Protein AF-A0A212S9G6-F1 (afdb_monomer)

Solvent-accessible surface area (backbone atoms only — not comparable to full-atom values): 3976 Å² total; per-residue (Å²): 111,67,71,62,53,49,52,50,42,53,55,50,52,54,51,50,53,52,53,52,54,54,44,59,69,68,66,48,70,67,62,34,53,57,48,53,54,54,50,49,58,50,54,52,54,47,49,52,64,53,53,61,66,74,58,60,84,77,65,67,62,72,68,67,78,78,111

Nearest PDB structures (foldseek):
  7o40-assembly1_F  TM=6.120E-01  e=6.723E+00  Synechocystis sp. PCC 6803 substr. Kazusa

Organism: Rhodoblastus acidophilus (NCBI:txid1074)

Structure (mmCIF, N/CA/C/O backbone):
data_AF-A0A212S9G6-F1
#
_entry.id   AF-A0A212S9G6-F1
#
loop_
_atom_site.group_PDB
_atom_site.id
_atom_site.type_symbol
_atom_site.label_atom_id
_atom_site.label_alt_id
_atom_site.label_comp_id
_atom_site.label_asym_id
_atom_site.label_entity_id
_atom_site.label_seq_id
_atom_site.pdbx_PDB_ins_code
_atom_site.Cartn_x
_atom_site.Cartn_y
_atom_site.Cartn_z
_atom_site.occupancy
_atom_site.B_iso_or_equiv
_atom_site.auth_seq_id
_atom_site.auth_comp_id
_atom_site.auth_asym_id
_atom_site.auth_atom_id
_atom_site.pdbx_PDB_model_num
ATOM 1 N N . MET A 1 1 ? 16.318 4.603 -18.844 1.00 59.16 1 MET A N 1
ATOM 2 C CA . MET A 1 1 ? 14.878 4.442 -18.534 1.00 59.16 1 MET A CA 1
ATOM 3 C C . MET A 1 1 ? 14.705 3.607 -17.262 1.00 59.16 1 MET A C 1
ATOM 5 O O . MET A 1 1 ? 14.208 4.165 -16.295 1.00 59.16 1 MET A O 1
ATOM 9 N N . ALA A 1 2 ? 15.243 2.382 -17.221 1.00 69.94 2 ALA A N 1
ATOM 10 C CA . ALA A 1 2 ? 15.436 1.497 -16.054 1.00 69.94 2 ALA A CA 1
ATOM 11 C C . ALA A 1 2 ? 15.628 2.188 -14.682 1.00 69.94 2 ALA A C 1
ATOM 13 O O . ALA A 1 2 ? 14.731 2.197 -13.844 1.00 69.94 2 ALA A O 1
ATOM 14 N N . ARG A 1 3 ? 16.741 2.916 -14.494 1.00 76.38 3 ARG A N 1
ATOM 15 C CA . ARG A 1 3 ? 17.074 3.595 -13.222 1.00 76.38 3 ARG A CA 1
ATOM 16 C C . ARG A 1 3 ? 15.996 4.555 -12.699 1.00 76.38 3 ARG A C 1
ATOM 18 O O . ARG A 1 3 ? 15.775 4.624 -11.496 1.00 76.38 3 ARG A O 1
ATOM 25 N N . LYS A 1 4 ? 15.324 5.290 -13.592 1.00 80.19 4 LYS A N 1
ATOM 26 C CA . LYS A 1 4 ? 14.255 6.227 -13.212 1.00 80.19 4 LYS A CA 1
ATOM 27 C C . LYS A 1 4 ? 12.981 5.476 -12.813 1.00 80.19 4 LYS A C 1
ATOM 29 O O . LYS A 1 4 ? 12.283 5.918 -11.911 1.00 80.19 4 LYS A O 1
ATOM 34 N N . ALA A 1 5 ? 12.690 4.346 -13.461 1.00 79.25 5 ALA A N 1
ATOM 35 C CA . ALA A 1 5 ? 11.576 3.480 -13.084 1.00 79.25 5 ALA A CA 1
ATOM 36 C C . ALA A 1 5 ? 11.807 2.841 -11.705 1.00 79.25 5 ALA A C 1
ATOM 38 O O . ALA A 1 5 ? 10.901 2.861 -10.877 1.00 79.25 5 ALA A O 1
ATOM 39 N N . LEU A 1 6 ? 13.032 2.382 -11.424 1.00 80.56 6 LEU A N 1
ATOM 40 C CA . LEU A 1 6 ? 13.416 1.838 -10.119 1.00 80.56 6 LEU A CA 1
ATOM 41 C C . LEU A 1 6 ? 13.305 2.886 -8.996 1.00 80.56 6 LEU A C 1
ATOM 43 O O . LEU A 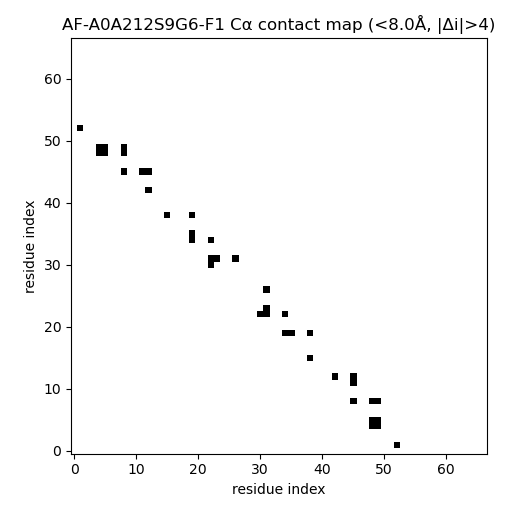1 6 ? 12.747 2.611 -7.936 1.00 80.56 6 LEU A O 1
ATOM 47 N N . GLU A 1 7 ? 13.781 4.110 -9.240 1.00 85.94 7 GLU A N 1
ATOM 48 C CA . GLU A 1 7 ? 13.665 5.227 -8.292 1.00 85.94 7 GLU A CA 1
ATOM 49 C C . GLU A 1 7 ? 12.196 5.578 -7.999 1.00 85.94 7 GLU A C 1
ATOM 51 O O . GLU A 1 7 ? 11.796 5.704 -6.840 1.00 85.94 7 GLU A O 1
ATOM 56 N N . LEU A 1 8 ? 11.364 5.667 -9.043 1.00 85.88 8 LEU A N 1
ATOM 57 C CA . LEU A 1 8 ? 9.930 5.921 -8.902 1.00 85.88 8 LEU A CA 1
ATOM 58 C C . LEU A 1 8 ? 9.204 4.779 -8.176 1.00 85.88 8 LEU A C 1
ATOM 60 O O . LEU A 1 8 ? 8.319 5.056 -7.366 1.00 85.88 8 LEU A O 1
ATOM 64 N N . ALA A 1 9 ? 9.593 3.522 -8.411 1.00 85.94 9 ALA A N 1
ATOM 65 C CA . ALA A 1 9 ? 9.043 2.367 -7.706 1.00 85.94 9 ALA A CA 1
ATOM 66 C C . ALA A 1 9 ? 9.371 2.410 -6.204 1.00 85.94 9 ALA A C 1
ATOM 68 O O . ALA A 1 9 ? 8.491 2.166 -5.378 1.00 85.94 9 ALA A O 1
ATOM 69 N N . GLY A 1 10 ? 10.596 2.808 -5.838 1.00 85.88 10 GLY A N 1
ATOM 70 C CA . GLY A 1 10 ? 10.985 3.015 -4.440 1.00 85.88 10 GLY A CA 1
ATOM 71 C C . GLY A 1 10 ? 10.171 4.118 -3.752 1.00 85.88 10 GLY A C 1
ATOM 72 O O . GLY A 1 10 ? 9.666 3.921 -2.646 1.00 85.88 10 GLY A O 1
ATOM 73 N N . ILE A 1 11 ? 9.968 5.256 -4.427 1.00 89.75 11 ILE A N 1
ATOM 74 C CA . ILE A 1 11 ? 9.123 6.353 -3.919 1.00 89.75 11 ILE A CA 1
ATOM 75 C C . ILE A 1 11 ? 7.669 5.889 -3.746 1.00 89.75 11 ILE A C 1
ATOM 77 O O . ILE A 1 11 ? 7.032 6.209 -2.739 1.00 89.75 11 ILE A O 1
ATOM 81 N N . ALA A 1 12 ? 7.135 5.136 -4.710 1.00 88.56 12 ALA A N 1
ATOM 82 C CA . ALA A 1 12 ? 5.776 4.609 -4.648 1.00 88.56 12 ALA A CA 1
ATOM 83 C C . ALA A 1 12 ? 5.596 3.621 -3.484 1.00 88.56 12 ALA A C 1
ATOM 85 O O . ALA A 1 12 ? 4.618 3.735 -2.746 1.00 88.56 12 ALA A O 1
ATOM 86 N N . ALA A 1 13 ? 6.560 2.721 -3.260 1.00 88.31 13 ALA A N 1
ATOM 87 C CA . ALA A 1 13 ? 6.539 1.783 -2.139 1.00 88.31 13 ALA A CA 1
ATOM 88 C C . ALA A 1 13 ? 6.554 2.502 -0.778 1.00 88.31 13 ALA A C 1
ATOM 90 O O . ALA A 1 13 ? 5.783 2.154 0.115 1.00 88.31 13 ALA A O 1
ATOM 91 N N . ALA A 1 14 ? 7.368 3.554 -0.631 1.00 89.62 14 ALA A N 1
ATOM 92 C CA . ALA A 1 14 ? 7.402 4.352 0.596 1.00 89.62 14 ALA A CA 1
ATOM 93 C C . ALA A 1 14 ? 6.051 5.034 0.880 1.00 89.62 14 ALA A C 1
ATOM 95 O O . ALA A 1 14 ? 5.541 4.961 1.997 1.00 89.62 14 ALA A O 1
ATOM 96 N N . LYS A 1 15 ? 5.431 5.643 -0.142 1.00 91.38 15 LYS A N 1
ATOM 97 C CA . LYS A 1 15 ? 4.101 6.264 -0.010 1.00 91.38 15 LYS A CA 1
ATOM 98 C C . LYS A 1 15 ? 3.016 5.247 0.341 1.00 91.38 15 LYS A C 1
ATOM 100 O O . LYS A 1 15 ? 2.138 5.546 1.146 1.00 91.38 15 LYS A O 1
ATOM 105 N N . LEU A 1 16 ? 3.089 4.052 -0.240 1.00 91.38 16 LEU A N 1
ATOM 106 C CA . LEU A 1 16 ? 2.159 2.965 0.043 1.00 91.38 16 LEU A CA 1
ATOM 107 C C . LEU A 1 16 ? 2.231 2.522 1.510 1.00 91.38 16 LEU A C 1
ATOM 109 O O . LEU A 1 16 ? 1.199 2.315 2.145 1.00 91.38 16 LEU A O 1
ATOM 113 N N . GLN A 1 17 ? 3.440 2.446 2.070 1.00 89.38 17 GLN A N 1
ATOM 114 C CA . GLN A 1 17 ? 3.629 2.126 3.483 1.00 89.38 17 GLN A CA 1
ATOM 115 C C . GL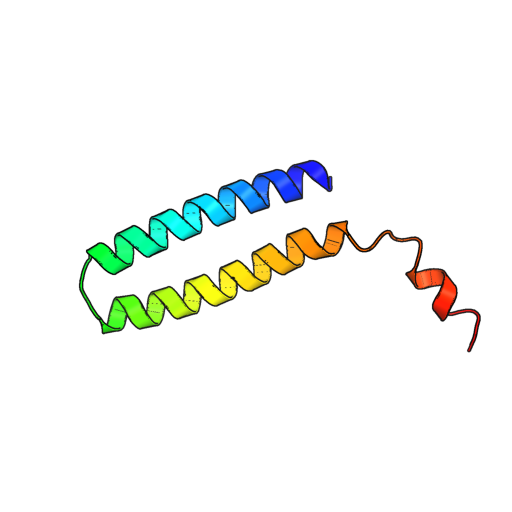N A 1 17 ? 3.052 3.209 4.407 1.00 89.38 17 GLN A C 1
ATOM 117 O O . GLN A 1 17 ? 2.445 2.881 5.427 1.00 89.38 17 GLN A O 1
ATOM 122 N N . THR A 1 18 ? 3.193 4.490 4.054 1.00 91.00 18 THR A N 1
ATOM 123 C CA . THR A 1 18 ? 2.551 5.589 4.793 1.00 91.00 18 THR A CA 1
ATOM 124 C C . THR A 1 18 ? 1.029 5.451 4.782 1.00 91.00 18 THR A C 1
ATOM 126 O O . THR A 1 18 ? 0.418 5.476 5.848 1.00 91.00 18 THR A O 1
ATOM 129 N N . ALA A 1 19 ? 0.428 5.211 3.613 1.00 87.81 19 ALA A N 1
ATOM 130 C CA . ALA A 1 19 ? -1.021 5.049 3.488 1.00 87.81 19 ALA A CA 1
ATOM 131 C C . ALA A 1 19 ? -1.550 3.843 4.291 1.00 87.81 19 ALA A C 1
ATOM 133 O O . ALA A 1 19 ? -2.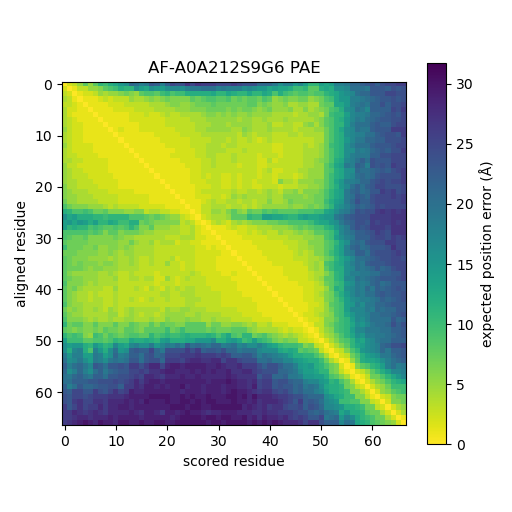593 3.941 4.937 1.00 87.81 19 ALA A O 1
ATOM 134 N N . LYS A 1 20 ? -0.806 2.724 4.324 1.00 89.00 20 LYS A N 1
ATOM 135 C CA . LYS A 1 20 ? -1.110 1.576 5.200 1.00 89.00 20 LYS A CA 1
ATOM 136 C C . LYS A 1 20 ? -1.208 1.991 6.666 1.00 89.00 20 LYS A C 1
ATOM 138 O O . LYS A 1 20 ? -2.176 1.644 7.338 1.00 89.00 20 LYS A O 1
ATOM 143 N N . ASN A 1 21 ? -0.223 2.742 7.150 1.00 90.19 21 ASN A N 1
ATOM 144 C CA . ASN A 1 21 ? -0.175 3.168 8.546 1.00 90.19 21 ASN A CA 1
ATOM 145 C C . ASN A 1 21 ? -1.329 4.126 8.891 1.00 90.19 21 ASN A C 1
ATOM 147 O O . ASN A 1 21 ? -1.935 3.986 9.951 1.00 90.19 21 ASN A O 1
ATOM 151 N N . GLU A 1 22 ? -1.651 5.065 7.997 1.00 88.06 22 GLU A N 1
ATOM 152 C CA . GLU A 1 22 ? -2.757 6.015 8.177 1.00 88.06 22 GLU A CA 1
ATOM 153 C C . GLU A 1 22 ? -4.115 5.309 8.244 1.00 88.06 22 GLU A C 1
ATOM 155 O O . GLU A 1 22 ? -4.935 5.625 9.105 1.00 88.06 22 GLU A O 1
ATOM 160 N N . ILE A 1 23 ? -4.339 4.30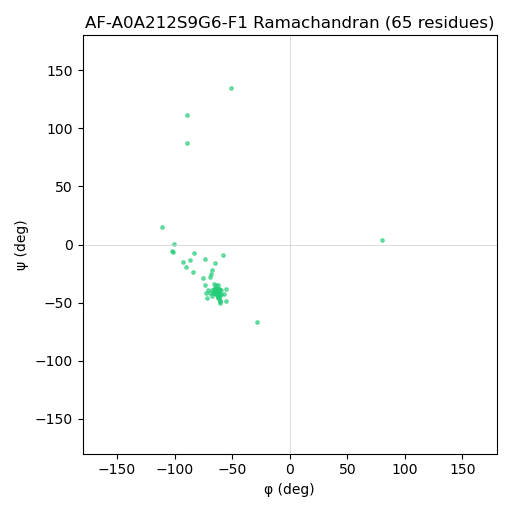9 7.387 1.00 88.44 23 ILE A N 1
ATOM 161 C CA . ILE A 1 23 ? -5.597 3.556 7.377 1.00 88.44 23 ILE A CA 1
ATOM 162 C C . ILE A 1 23 ? -5.737 2.679 8.622 1.00 88.44 23 ILE A C 1
AT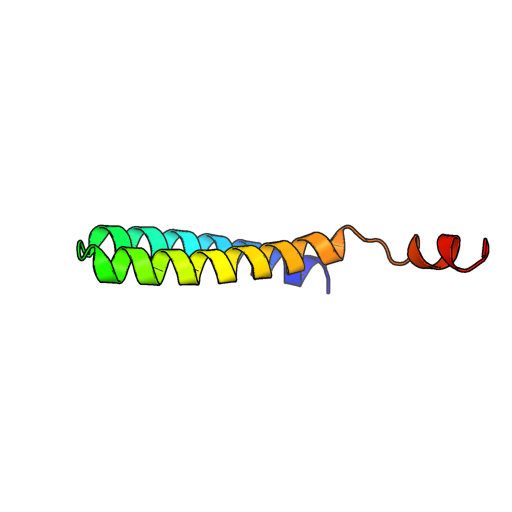OM 164 O O . ILE A 1 23 ? -6.806 2.656 9.228 1.00 88.44 23 ILE A O 1
ATOM 168 N N . ILE A 1 24 ? -4.665 2.011 9.056 1.00 87.25 24 ILE A N 1
ATOM 169 C CA . ILE A 1 24 ? -4.678 1.255 10.318 1.00 87.25 24 ILE A CA 1
ATOM 170 C C . ILE A 1 24 ? -4.994 2.188 11.497 1.00 87.25 24 ILE A C 1
ATOM 172 O O . ILE A 1 24 ? -5.766 1.820 12.380 1.00 87.25 24 ILE A O 1
ATOM 176 N N . ALA A 1 25 ? -4.450 3.409 11.493 1.00 87.88 25 ALA A N 1
ATOM 177 C CA . ALA A 1 25 ? -4.721 4.405 12.526 1.00 87.88 25 ALA A CA 1
ATOM 178 C C . ALA A 1 25 ? -6.166 4.945 12.503 1.00 87.88 25 ALA A C 1
ATOM 180 O O . ALA A 1 25 ? -6.659 5.365 13.549 1.00 87.88 25 ALA A O 1
ATOM 181 N N . ALA A 1 26 ? -6.857 4.915 11.357 1.00 84.88 26 ALA A N 1
ATOM 182 C CA . ALA A 1 26 ? -8.256 5.341 11.243 1.00 84.88 26 ALA A CA 1
ATOM 183 C C . ALA A 1 26 ? -9.237 4.408 11.986 1.00 84.88 26 ALA A C 1
ATOM 185 O O . ALA A 1 26 ? -10.324 4.842 12.361 1.00 84.88 26 ALA A O 1
ATOM 186 N N . GLY A 1 27 ? -8.841 3.156 12.247 1.00 86.19 27 GLY A N 1
ATOM 187 C CA . GLY A 1 27 ? -9.476 2.289 13.245 1.00 86.19 27 GLY A CA 1
ATOM 188 C C . GLY A 1 27 ? -10.775 1.586 12.838 1.00 86.19 27 GLY A C 1
ATOM 189 O O . GLY A 1 27 ? -11.343 0.896 13.681 1.00 86.19 27 GLY A O 1
ATOM 190 N N . ASP A 1 28 ? -11.239 1.711 11.591 1.00 90.31 28 ASP A N 1
ATOM 191 C CA . ASP A 1 28 ? -12.394 0.955 11.084 1.00 90.31 28 ASP A CA 1
ATOM 192 C C . ASP A 1 28 ? -11.961 -0.396 10.474 1.00 90.31 28 ASP A C 1
ATOM 194 O O . ASP A 1 28 ? -11.309 -0.405 9.425 1.00 90.31 28 ASP A O 1
ATOM 198 N N . PRO A 1 29 ? -12.294 -1.550 11.085 1.00 87.06 29 PRO A N 1
ATOM 199 C CA . PRO A 1 29 ? -11.764 -2.847 10.660 1.00 87.06 29 PRO A CA 1
ATOM 200 C C . PRO A 1 29 ? -12.146 -3.260 9.232 1.00 87.06 29 PRO A C 1
ATOM 202 O O . PRO A 1 29 ? -11.337 -3.886 8.544 1.00 87.06 29 PRO A O 1
ATOM 205 N N . GLU A 1 30 ? -13.353 -2.916 8.774 1.00 85.25 30 GLU A N 1
ATOM 206 C CA . GLU A 1 30 ? -13.833 -3.277 7.434 1.00 85.25 30 GLU A CA 1
ATOM 207 C C . GLU A 1 30 ? -13.108 -2.462 6.353 1.00 85.25 30 GLU A C 1
ATOM 209 O O . GLU A 1 30 ? -12.566 -3.029 5.399 1.00 85.25 30 GLU A O 1
ATOM 214 N N . THR A 1 31 ? -12.984 -1.146 6.560 1.00 84.44 31 THR A N 1
ATOM 215 C CA . THR A 1 31 ? -12.200 -0.258 5.689 1.00 84.44 31 THR A CA 1
ATOM 216 C C . THR A 1 31 ? -10.723 -0.646 5.677 1.00 84.44 31 THR A C 1
ATOM 218 O O . THR A 1 31 ? -10.103 -0.649 4.612 1.00 84.44 31 THR A O 1
ATOM 221 N N . ILE A 1 32 ? -10.154 -1.018 6.832 1.00 90.00 32 ILE A N 1
ATOM 222 C CA . ILE A 1 32 ? -8.770 -1.501 6.925 1.00 90.00 32 ILE A CA 1
ATOM 223 C C . ILE A 1 32 ? -8.586 -2.759 6.073 1.00 90.00 32 ILE A C 1
ATOM 225 O O . ILE A 1 32 ? -7.649 -2.809 5.278 1.00 90.00 32 ILE A O 1
ATOM 229 N N . SER A 1 33 ? -9.473 -3.752 6.195 1.00 87.81 33 SER A N 1
ATOM 230 C CA . SER A 1 33 ? -9.363 -4.994 5.422 1.00 87.81 33 SER A CA 1
ATOM 231 C C . SER A 1 33 ? -9.422 -4.728 3.917 1.00 87.81 33 SER A C 1
ATOM 233 O O . SER A 1 33 ? -8.531 -5.154 3.183 1.00 87.81 33 SER A O 1
ATOM 235 N N . TRP A 1 34 ? -10.422 -3.966 3.463 1.00 89.06 34 TRP A N 1
ATOM 236 C CA . TRP A 1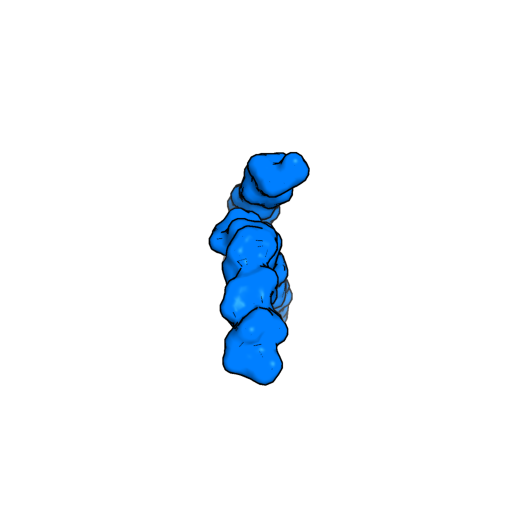 34 ? -10.576 -3.614 2.049 1.00 89.06 34 TRP A CA 1
ATOM 237 C C . TRP A 1 34 ? -9.359 -2.852 1.501 1.00 89.06 34 TRP A C 1
ATOM 239 O O . TRP A 1 34 ? -8.883 -3.121 0.395 1.00 89.06 34 TRP A O 1
ATOM 249 N N . ALA A 1 35 ? -8.826 -1.908 2.277 1.00 89.44 35 ALA A N 1
ATOM 250 C CA . ALA A 1 35 ? -7.687 -1.108 1.856 1.00 89.44 35 ALA A CA 1
ATOM 251 C C . ALA A 1 35 ? -6.383 -1.914 1.808 1.00 89.44 35 ALA A C 1
ATOM 253 O O . ALA A 1 35 ? -5.585 -1.732 0.888 1.00 89.44 35 ALA A O 1
ATOM 254 N N . LEU A 1 36 ? -6.162 -2.819 2.768 1.00 88.50 36 LEU A N 1
ATOM 255 C CA . LEU A 1 36 ? -4.993 -3.698 2.774 1.00 88.50 36 LEU A CA 1
ATOM 256 C C . LEU A 1 36 ? -4.964 -4.615 1.545 1.00 88.50 36 LEU A C 1
ATOM 258 O O . LEU A 1 36 ? -3.889 -4.793 0.966 1.00 88.50 36 LEU A O 1
ATOM 262 N N . ASP A 1 37 ? -6.120 -5.118 1.104 1.00 91.12 37 ASP A N 1
ATOM 263 C CA . ASP A 1 37 ? -6.226 -5.901 -0.132 1.00 91.12 37 ASP A CA 1
ATOM 264 C C . ASP A 1 37 ? -5.816 -5.068 -1.353 1.00 91.12 37 ASP A C 1
ATOM 266 O O . ASP A 1 37 ? -4.972 -5.491 -2.146 1.00 91.12 37 ASP A O 1
ATOM 270 N N . ARG A 1 38 ? -6.308 -3.825 -1.455 1.00 88.31 38 ARG A N 1
ATOM 271 C CA . ARG A 1 38 ? -5.920 -2.904 -2.536 1.00 88.31 38 ARG A CA 1
ATOM 272 C C . ARG A 1 38 ? 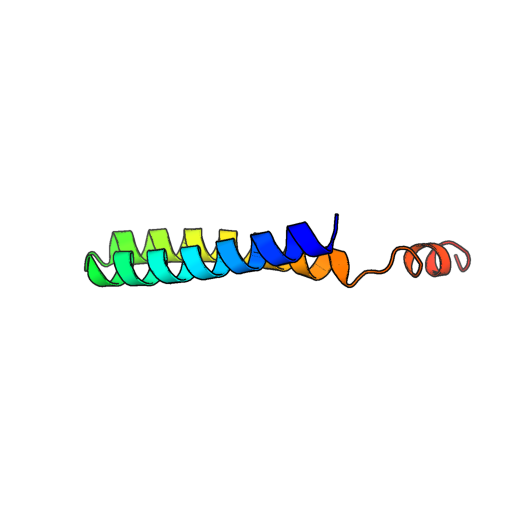-4.434 -2.570 -2.520 1.00 88.31 38 ARG A C 1
ATOM 274 O O . ARG A 1 38 ? -3.803 -2.494 -3.572 1.00 88.31 38 ARG A O 1
ATOM 281 N N . PHE A 1 39 ? -3.845 -2.391 -1.342 1.00 91.19 39 PHE A N 1
ATOM 282 C CA . PHE A 1 39 ? -2.413 -2.140 -1.244 1.00 91.19 39 PHE A CA 1
ATOM 283 C C . PHE A 1 39 ? -1.575 -3.339 -1.686 1.00 91.19 39 PHE A C 1
ATOM 285 O O . PHE A 1 39 ? -0.515 -3.145 -2.278 1.00 91.19 39 PHE A O 1
ATOM 292 N N . ARG A 1 40 ? -2.048 -4.565 -1.450 1.00 89.50 40 ARG A N 1
ATOM 293 C CA . ARG A 1 40 ? -1.362 -5.780 -1.897 1.00 89.50 40 ARG A CA 1
ATOM 294 C C . ARG A 1 40 ? -1.286 -5.869 -3.422 1.00 89.50 40 ARG A C 1
ATOM 296 O O . ARG A 1 40 ? -0.211 -6.153 -3.946 1.00 89.50 40 ARG A O 1
ATOM 303 N N . GLU A 1 41 ? -2.378 -5.542 -4.117 1.00 89.94 41 GLU A N 1
ATOM 304 C CA . GLU A 1 41 ? -2.414 -5.459 -5.587 1.00 89.94 41 GLU A CA 1
ATOM 305 C C . GLU A 1 41 ? -1.359 -4.459 -6.108 1.00 89.94 41 GLU A C 1
ATOM 307 O O . GLU A 1 41 ? -0.618 -4.738 -7.054 1.00 89.94 41 GLU A O 1
ATOM 312 N N . VAL A 1 42 ? -1.221 -3.304 -5.445 1.00 88.75 42 VAL A N 1
ATOM 313 C CA . VAL A 1 42 ? -0.219 -2.285 -5.801 1.00 88.75 42 VAL A CA 1
ATOM 314 C C . VAL A 1 42 ? 1.214 -2.759 -5.532 1.00 88.75 42 VAL A C 1
ATOM 316 O O . VAL A 1 42 ? 2.096 -2.516 -6.356 1.00 88.75 42 VAL A O 1
ATOM 319 N N . GLU A 1 43 ? 1.470 -3.473 -4.433 1.00 87.56 43 GLU A N 1
ATOM 320 C CA . GLU A 1 43 ? 2.794 -4.054 -4.148 1.00 87.56 43 GLU A CA 1
ATOM 321 C C . GLU A 1 43 ? 3.212 -5.110 -5.176 1.00 87.56 43 GLU A C 1
ATOM 323 O O . GLU A 1 43 ? 4.396 -5.237 -5.493 1.00 87.56 43 GLU A O 1
ATOM 328 N N . GLU A 1 44 ? 2.266 -5.890 -5.693 1.00 88.81 44 GLU A N 1
ATOM 329 C CA . GLU A 1 44 ? 2.526 -6.860 -6.760 1.00 88.81 44 GLU A CA 1
ATOM 330 C C . GLU A 1 44 ? 2.883 -6.164 -8.076 1.00 88.81 44 GLU A C 1
ATOM 332 O O . GLU A 1 44 ? 3.890 -6.515 -8.695 1.00 88.81 44 GLU A O 1
ATOM 337 N N . MET A 1 45 ? 2.151 -5.109 -8.448 1.00 85.56 45 MET A N 1
ATOM 338 C CA . MET A 1 45 ? 2.483 -4.293 -9.622 1.00 85.56 45 MET A CA 1
ATOM 339 C C . MET A 1 45 ? 3.868 -3.644 -9.500 1.00 85.56 45 MET A C 1
ATOM 341 O O . MET A 1 45 ? 4.660 -3.697 -10.443 1.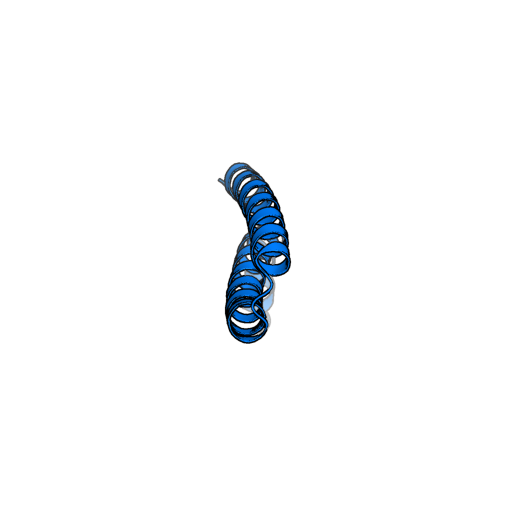00 85.56 45 MET A O 1
ATOM 345 N N . LEU A 1 46 ? 4.201 -3.082 -8.332 1.00 84.50 46 LEU A N 1
ATOM 346 C CA . LEU A 1 46 ? 5.517 -2.483 -8.088 1.00 84.50 46 LEU A CA 1
ATOM 347 C C . LEU A 1 46 ? 6.646 -3.518 -8.171 1.00 84.50 46 LEU A C 1
ATOM 349 O O . LEU A 1 46 ? 7.685 -3.233 -8.763 1.00 84.50 46 LEU A O 1
ATOM 353 N N . ARG A 1 47 ? 6.441 -4.735 -7.649 1.00 81.81 47 ARG A N 1
ATOM 354 C CA . ARG A 1 47 ? 7.407 -5.837 -7.799 1.00 81.81 47 ARG A CA 1
ATOM 355 C C . ARG A 1 47 ? 7.602 -6.244 -9.257 1.00 81.81 47 ARG A C 1
ATOM 357 O O . ARG A 1 47 ? 8.737 -6.490 -9.649 1.00 81.81 47 ARG A O 1
ATOM 364 N N . GLY A 1 48 ? 6.539 -6.252 -10.062 1.00 80.44 48 GLY A N 1
ATOM 365 C CA . GLY A 1 48 ? 6.632 -6.499 -11.504 1.00 80.44 48 GLY A CA 1
ATOM 366 C C . GLY A 1 48 ? 7.486 -5.460 -12.240 1.00 80.44 48 GLY A C 1
ATOM 367 O O . GLY A 1 48 ? 8.280 -5.826 -13.102 1.00 80.44 48 GLY A O 1
ATOM 368 N N . VAL A 1 49 ? 7.386 -4.180 -11.859 1.00 74.88 49 VAL A N 1
ATOM 369 C CA . VAL A 1 49 ? 8.211 -3.093 -12.426 1.00 74.88 49 VAL A CA 1
ATOM 370 C C . VAL A 1 49 ? 9.692 -3.259 -12.074 1.00 74.88 49 VAL A C 1
ATOM 372 O O . VAL A 1 49 ? 10.545 -2.992 -12.914 1.00 74.88 49 VAL A O 1
ATOM 375 N N . VAL A 1 50 ? 9.999 -3.711 -10.855 1.00 67.38 50 VAL A N 1
ATOM 376 C CA . VAL A 1 50 ? 11.381 -3.960 -10.406 1.00 67.38 50 VAL A CA 1
ATOM 377 C C . VAL A 1 50 ? 11.963 -5.218 -11.063 1.00 67.38 50 VAL A C 1
ATOM 379 O O . VAL A 1 50 ? 13.103 -5.199 -11.511 1.00 67.38 50 VAL A O 1
ATOM 382 N N . ALA A 1 51 ? 11.179 -6.294 -11.180 1.00 66.38 51 ALA A N 1
ATOM 383 C CA . ALA A 1 51 ? 11.627 -7.564 -11.757 1.00 66.38 51 ALA A CA 1
ATOM 384 C C . ALA A 1 51 ? 11.889 -7.496 -13.275 1.00 66.38 51 ALA A C 1
ATOM 386 O O . ALA A 1 51 ? 12.739 -8.227 -13.783 1.00 66.38 51 ALA A O 1
ATOM 387 N N . TYR A 1 52 ? 11.203 -6.602 -13.998 1.00 54.75 52 TYR A N 1
ATOM 388 C CA . TYR A 1 52 ? 11.425 -6.382 -15.434 1.00 54.75 52 TYR A CA 1
ATOM 389 C C . TYR A 1 52 ? 12.815 -5.808 -15.765 1.00 54.75 52 TYR A C 1
ATOM 391 O O . TYR A 1 52 ? 13.223 -5.855 -16.922 1.00 54.75 52 TYR A O 1
ATOM 399 N N . ASP A 1 53 ? 13.539 -5.270 -14.778 1.00 53.28 53 ASP A N 1
ATOM 400 C CA . ASP A 1 53 ? 14.891 -4.720 -14.959 1.00 53.28 53 ASP A CA 1
ATOM 401 C C . ASP A 1 53 ? 15.994 -5.781 -14.735 1.00 53.28 53 ASP A C 1
ATOM 403 O O . ASP A 1 53 ? 17.105 -5.625 -15.234 1.00 53.28 53 ASP A O 1
ATOM 407 N N . ASP A 1 54 ? 15.679 -6.892 -14.051 1.00 46.38 54 ASP A N 1
ATOM 408 C CA . ASP A 1 54 ? 16.605 -8.021 -13.821 1.00 46.38 54 ASP A CA 1
ATOM 409 C C . ASP A 1 54 ? 16.603 -9.048 -14.966 1.00 46.38 54 ASP A C 1
ATOM 411 O O . ASP A 1 54 ? 17.505 -9.880 -15.070 1.00 46.38 54 ASP A O 1
ATOM 415 N N . THR A 1 55 ? 15.622 -8.991 -15.873 1.00 48.69 55 THR A N 1
ATOM 416 C CA . THR A 1 55 ? 15.645 -9.798 -17.102 1.00 48.69 55 THR A CA 1
ATOM 417 C C . THR A 1 55 ? 16.364 -9.012 -18.191 1.00 48.69 55 THR A C 1
ATOM 419 O O . THR A 1 55 ? 15.764 -8.268 -18.966 1.00 48.69 55 THR A O 1
ATOM 422 N N . SER A 1 56 ? 17.689 -9.156 -18.242 1.00 45.09 56 SER A N 1
ATOM 423 C CA . SER A 1 56 ? 18.482 -8.665 -19.371 1.00 45.09 56 SER A CA 1
ATOM 424 C C . SER A 1 56 ? 17.880 -9.180 -20.695 1.00 45.09 56 SER A C 1
ATOM 426 O O . SER A 1 56 ? 17.618 -10.379 -20.804 1.00 45.09 56 SER A O 1
ATOM 428 N N . PRO A 1 57 ? 17.716 -8.338 -21.737 1.00 47.84 57 PRO A N 1
ATOM 429 C CA . PRO A 1 57 ? 17.180 -8.753 -23.042 1.00 47.84 57 PRO A CA 1
ATOM 430 C C . PRO A 1 57 ? 17.961 -9.883 -23.740 1.00 47.84 57 PRO A C 1
ATOM 432 O O . PRO A 1 57 ? 17.510 -10.397 -24.756 1.00 47.84 57 PRO A O 1
ATOM 435 N N . GLY A 1 58 ? 19.133 -10.262 -23.221 1.00 48.38 58 GLY A N 1
ATOM 436 C CA . GLY A 1 58 ? 20.031 -11.251 -23.815 1.00 48.38 58 GLY A CA 1
ATOM 437 C C . GLY A 1 58 ? 19.720 -12.723 -23.517 1.00 48.38 58 GLY A C 1
ATOM 438 O O . GLY A 1 58 ? 20.367 -13.578 -24.108 1.00 48.38 58 GLY A O 1
ATOM 439 N N . GLU A 1 59 ? 18.765 -13.061 -22.642 1.00 44.03 59 GLU A N 1
ATOM 440 C CA . GLU A 1 59 ? 18.464 -14.478 -22.326 1.00 44.03 59 GLU A CA 1
ATOM 441 C C . GLU A 1 59 ? 17.219 -15.046 -23.024 1.00 44.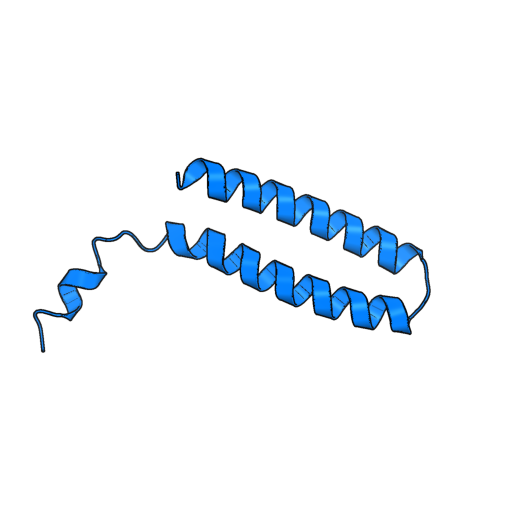03 59 GLU A C 1
ATOM 443 O O . GLU A 1 59 ? 16.973 -16.252 -22.963 1.00 44.03 59 GLU A O 1
ATOM 448 N N . VAL A 1 60 ? 16.447 -14.218 -23.734 1.00 51.06 60 VAL A N 1
ATOM 449 C CA . VAL A 1 60 ? 15.262 -14.691 -24.473 1.00 51.06 60 VAL A CA 1
ATOM 450 C C . VAL A 1 60 ? 15.599 -15.245 -25.861 1.00 51.06 60 VAL A C 1
ATOM 452 O O . VAL A 1 60 ? 14.877 -16.113 -26.345 1.00 51.06 60 VAL A O 1
ATOM 455 N N . GLU A 1 61 ? 16.719 -14.846 -26.473 1.00 45.41 61 GLU A N 1
ATOM 456 C CA . GLU A 1 61 ? 17.144 -15.394 -27.775 1.00 45.41 61 GLU A CA 1
ATOM 457 C C . GLU A 1 61 ? 17.738 -16.810 -27.672 1.00 45.41 61 GLU A C 1
ATOM 459 O O . GLU A 1 61 ? 17.544 -17.625 -28.570 1.00 45.41 61 GLU A O 1
ATOM 464 N N . ALA A 1 62 ? 18.349 -17.184 -26.543 1.00 49.72 62 ALA A N 1
ATOM 465 C CA . ALA A 1 62 ? 19.008 -18.489 -26.406 1.00 49.72 62 ALA A CA 1
ATOM 466 C C . ALA A 1 62 ? 18.045 -19.690 -26.274 1.00 49.72 62 ALA A C 1
ATOM 468 O O . ALA A 1 62 ? 18.475 -20.838 -26.379 1.00 49.72 62 ALA A O 1
ATOM 469 N N . LYS A 1 63 ? 16.745 -19.461 -26.040 1.00 49.38 63 LYS A N 1
ATOM 470 C CA . LYS A 1 63 ? 15.739 -20.539 -25.932 1.00 49.38 63 LYS A CA 1
ATOM 471 C C . LYS A 1 63 ? 14.877 -20.721 -27.179 1.00 49.38 63 LYS A C 1
ATOM 473 O O . LYS A 1 63 ? 14.113 -21.679 -27.226 1.00 49.38 63 LYS A O 1
ATOM 478 N N . SER A 1 64 ? 15.008 -19.848 -28.180 1.00 46.81 64 SER A N 1
ATOM 479 C CA . SER A 1 64 ? 14.297 -19.990 -29.458 1.00 46.81 64 SER A CA 1
ATOM 480 C C . SER A 1 64 ? 15.101 -20.751 -30.518 1.00 46.81 64 SER A C 1
ATOM 482 O O . SER A 1 64 ? 14.516 -21.161 -31.513 1.00 46.81 64 SER A O 1
ATOM 484 N N . GLU A 1 65 ? 16.409 -20.942 -30.328 1.00 47.88 65 GLU A N 1
ATOM 485 C CA . GLU A 1 65 ? 17.289 -21.599 -31.313 1.00 47.88 65 GLU A CA 1
ATOM 486 C C . GLU A 1 65 ? 17.606 -23.071 -30.985 1.00 47.88 65 GLU A C 1
ATOM 488 O O . GLU A 1 65 ? 18.322 -23.737 -31.727 1.00 47.88 65 GLU A O 1
ATOM 493 N N . ALA A 1 66 ? 17.059 -23.598 -29.884 1.00 50.78 66 ALA A N 1
ATOM 494 C CA . ALA A 1 66 ? 17.232 -24.990 -29.457 1.00 50.78 66 ALA A CA 1
ATOM 495 C C . ALA A 1 66 ? 15.947 -25.842 -29.569 1.00 50.78 66 ALA A C 1
ATOM 497 O O . ALA A 1 66 ? 15.887 -26.916 -28.967 1.00 50.78 66 ALA A O 1
ATOM 498 N N . ALA A 1 67 ? 14.929 -25.369 -30.300 1.00 45.25 67 ALA A N 1
ATOM 499 C CA . ALA A 1 67 ? 13.672 -26.084 -30.550 1.00 45.25 67 ALA A CA 1
ATOM 500 C C . ALA A 1 67 ? 13.511 -26.446 -32.031 1.00 45.25 67 ALA A C 1
ATOM 502 O O . ALA A 1 67 ? 13.791 -25.573 -32.882 1.00 45.25 67 ALA A O 1
#

Radius of gyration: 17.51 Å; Cα contacts (8 Å, |Δi|>4): 20; chains: 1; bounding box: 34×32×45 Å

Secondary structure (DSSP, 8-state):
-HHHHHHHHHHHHHHHHHHHHHHHHH--HHHHHHHHHHHHHHHHHHHHHHHTTTS-TTSSGGGTS--

Sequence (67 aa):
MARKALELAGIAAAKLQTAKNEIIAAGDPETISWALDRFREVEEMLRGVVAYDDTSPGEVEAKSEAA

Foldseek 3Di:
DLVVLLVVLVVVVVVLVVVLVVQVVVPDPVSNVVSVVVSVVVVVVSVVSNVVSVPDPPPVVVVVVPD

pLDDT: mean 76.43, std 16.86, range [44.03, 91.38]

Mean predicted aligned error: 10.92 Å